Protein AF-A0A4Q3UA19-F1 (afdb_monomer)

Structure (mmCIF, N/CA/C/O backbone):
data_AF-A0A4Q3UA19-F1
#
_entry.id   AF-A0A4Q3UA19-F1
#
loop_
_atom_site.group_PDB
_atom_site.id
_atom_site.type_symbol
_atom_site.label_atom_id
_atom_site.label_alt_id
_atom_site.label_comp_id
_atom_site.label_asym_id
_atom_site.label_entity_id
_atom_site.label_seq_id
_atom_site.pdbx_PDB_ins_code
_atom_site.Cartn_x
_atom_site.Cartn_y
_atom_site.Cartn_z
_atom_site.occupancy
_atom_site.B_iso_or_equiv
_atom_site.auth_seq_id
_atom_site.auth_comp_id
_atom_site.auth_asym_id
_atom_site.auth_atom_id
_atom_site.pdbx_PDB_model_num
ATOM 1 N N . MET A 1 1 ? -23.777 14.490 11.807 1.00 45.53 1 MET A N 1
ATOM 2 C CA . MET A 1 1 ? -22.733 14.714 10.783 1.00 45.53 1 MET A CA 1
ATOM 3 C C . MET A 1 1 ? -23.441 15.198 9.536 1.00 45.53 1 MET A C 1
ATOM 5 O O . MET A 1 1 ? -24.447 14.590 9.200 1.00 45.53 1 MET A O 1
ATOM 9 N N . ALA A 1 2 ? -22.991 16.297 8.931 1.00 48.31 2 ALA A N 1
ATOM 10 C CA . ALA A 1 2 ? -23.564 16.779 7.677 1.00 48.31 2 ALA A CA 1
ATOM 11 C C . ALA A 1 2 ? -23.383 15.717 6.578 1.00 48.31 2 ALA A C 1
ATOM 13 O O . ALA A 1 2 ? -22.351 15.043 6.549 1.00 48.31 2 ALA A O 1
ATOM 14 N N . GLU A 1 3 ? -24.395 15.534 5.731 1.00 67.44 3 GLU A N 1
ATOM 15 C CA . GLU A 1 3 ? -24.265 14.730 4.514 1.00 67.44 3 GLU A CA 1
ATOM 16 C C . GLU A 1 3 ? -23.271 15.430 3.579 1.00 67.44 3 GLU A C 1
ATOM 18 O O . GLU A 1 3 ? -23.415 16.618 3.296 1.00 67.44 3 GLU A O 1
ATOM 23 N N . LEU A 1 4 ? -22.226 14.706 3.170 1.00 65.25 4 LEU A N 1
ATOM 24 C CA . LEU A 1 4 ? -21.247 15.174 2.187 1.00 65.25 4 LEU A CA 1
ATOM 25 C C . LEU A 1 4 ? -21.935 15.356 0.828 1.00 65.25 4 LEU A C 1
ATOM 27 O O . LEU A 1 4 ? -22.841 14.588 0.492 1.00 65.25 4 LEU A O 1
ATOM 31 N N . SER A 1 5 ? -21.492 16.333 0.036 1.00 74.31 5 SER A N 1
ATOM 32 C CA . SER A 1 5 ? -21.934 16.459 -1.359 1.00 74.31 5 SER A CA 1
ATOM 33 C C . SER A 1 5 ? -21.482 15.256 -2.204 1.00 74.31 5 SER A C 1
ATOM 35 O O . SER A 1 5 ? -20.548 14.546 -1.832 1.00 74.31 5 SER A O 1
ATOM 37 N N . GLU A 1 6 ? -22.118 15.011 -3.358 1.00 68.44 6 GLU A N 1
ATOM 38 C CA . GLU A 1 6 ? -21.733 13.903 -4.254 1.00 68.44 6 GLU A CA 1
ATOM 39 C C . GLU A 1 6 ? -20.273 13.991 -4.727 1.00 68.44 6 GLU A C 1
ATOM 41 O O . GLU A 1 6 ? -19.606 12.964 -4.832 1.00 68.44 6 GLU A O 1
ATOM 46 N N . GLU A 1 7 ? -19.752 15.197 -4.972 1.00 66.31 7 GLU A N 1
ATOM 47 C CA . GLU A 1 7 ? -18.357 15.401 -5.387 1.00 66.31 7 GLU A CA 1
ATOM 48 C C . GLU A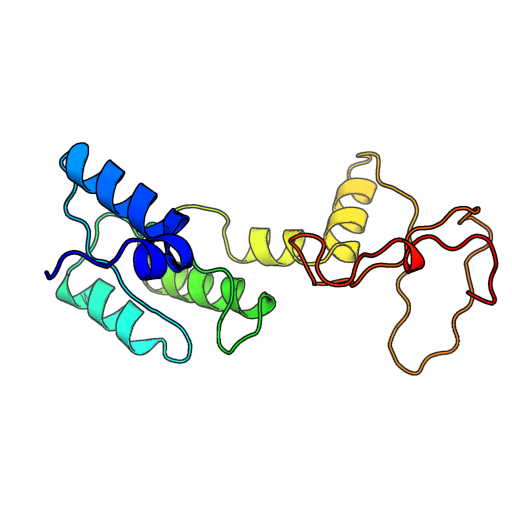 1 7 ? -17.371 15.091 -4.253 1.00 66.31 7 GLU A C 1
ATOM 50 O O . GLU A 1 7 ? -16.370 14.406 -4.468 1.00 66.31 7 GLU A O 1
ATOM 55 N N . GLU A 1 8 ? -17.673 15.518 -3.025 1.00 64.06 8 GLU A N 1
ATOM 56 C CA . GLU A 1 8 ? -16.860 15.195 -1.845 1.00 64.06 8 GLU A CA 1
ATOM 57 C C . GLU A 1 8 ? -16.930 13.701 -1.509 1.00 64.06 8 GLU A C 1
ATOM 59 O O . GLU A 1 8 ? -15.918 13.087 -1.166 1.00 64.06 8 GLU A O 1
ATOM 64 N N . ALA A 1 9 ? -18.109 13.092 -1.658 1.00 61.38 9 ALA A N 1
ATOM 65 C CA . ALA A 1 9 ? -18.292 11.657 -1.509 1.00 61.38 9 ALA A CA 1
ATOM 66 C C . ALA A 1 9 ? -17.557 10.871 -2.602 1.00 61.38 9 ALA A C 1
ATOM 68 O O . ALA A 1 9 ? -17.142 9.752 -2.339 1.00 61.38 9 ALA A O 1
ATOM 69 N N . TYR A 1 10 ? -17.353 11.427 -3.800 1.00 69.00 10 TYR A N 1
ATOM 70 C CA . TYR A 1 10 ? -16.597 10.758 -4.860 1.00 69.00 10 TYR A CA 1
ATOM 71 C C . TYR A 1 10 ? -15.100 10.656 -4.538 1.00 69.00 10 TYR A C 1
ATOM 73 O O . TYR A 1 10 ? -14.482 9.629 -4.822 1.00 69.00 10 TYR A O 1
ATOM 81 N N . VAL A 1 11 ? -14.520 11.686 -3.910 1.00 75.12 11 VAL A N 1
ATOM 82 C CA . VAL A 1 11 ? -13.107 11.681 -3.482 1.00 75.12 11 VAL A CA 1
ATOM 83 C C . VAL A 1 11 ? -12.855 10.609 -2.422 1.00 75.12 11 VAL A C 1
ATOM 85 O O . VAL A 1 11 ? -11.853 9.905 -2.487 1.00 75.12 11 VAL A O 1
ATOM 88 N N . TRP A 1 12 ? -13.796 10.447 -1.493 1.00 78.69 12 TRP A N 1
ATOM 89 C CA . TRP A 1 12 ? -13.722 9.492 -0.381 1.00 78.69 12 TRP A CA 1
ATOM 90 C C . TRP A 1 12 ? -14.676 8.318 -0.571 1.00 78.69 12 TRP A C 1
ATOM 92 O O . TRP A 1 12 ? -15.235 7.793 0.394 1.00 78.69 12 TRP A O 1
ATOM 102 N N . LYS A 1 13 ? -14.941 7.948 -1.827 1.00 87.50 13 LYS A N 1
ATOM 103 C CA . LYS A 1 13 ? -16.026 7.018 -2.154 1.00 87.50 13 LYS A CA 1
ATOM 104 C C . LYS A 1 13 ? -15.836 5.681 -1.469 1.00 87.50 13 LYS A C 1
ATOM 106 O O . LYS A 1 13 ? -16.780 5.137 -0.906 1.00 87.50 13 LYS A O 1
ATOM 111 N N . THR A 1 14 ? -14.607 5.180 -1.481 1.00 91.19 14 THR A N 1
ATOM 112 C CA . THR A 1 14 ? -14.271 3.898 -0.870 1.00 91.19 14 THR A CA 1
ATOM 113 C C . THR A 1 14 ? -14.499 3.940 0.641 1.00 91.19 14 THR A C 1
ATOM 115 O O . THR A 1 14 ? -15.169 3.068 1.191 1.00 91.19 14 THR A O 1
ATOM 118 N N . GLU A 1 15 ? -14.000 4.970 1.321 1.00 91.94 15 GLU A N 1
ATOM 119 C CA . GLU A 1 15 ? -14.155 5.170 2.762 1.00 91.94 15 GLU A CA 1
ATOM 120 C C . GLU A 1 15 ? -15.623 5.365 3.149 1.00 91.94 15 GLU A C 1
ATOM 122 O O . GLU A 1 15 ? -16.082 4.817 4.155 1.00 91.94 15 GLU A O 1
ATOM 127 N N . TYR A 1 16 ? -16.371 6.117 2.340 1.00 90.25 16 TYR A N 1
ATOM 128 C CA . TYR A 1 16 ? -17.802 6.334 2.512 1.00 90.25 16 TYR A CA 1
ATOM 129 C C . TYR A 1 16 ? -18.582 5.026 2.366 1.00 90.25 16 TYR A C 1
ATOM 131 O O . TYR A 1 16 ? -19.364 4.689 3.258 1.00 90.25 16 TYR A O 1
ATOM 139 N N . ASP A 1 17 ? -18.345 4.265 1.296 1.00 94.06 17 ASP A N 1
ATOM 140 C CA . ASP A 1 17 ? -19.028 2.998 1.027 1.00 94.06 17 ASP A CA 1
ATOM 141 C C . ASP A 1 17 ? -18.745 1.978 2.139 1.00 94.06 17 ASP A C 1
ATOM 143 O O . ASP A 1 17 ? -19.676 1.348 2.653 1.00 94.06 17 ASP A O 1
ATOM 147 N N . VAL A 1 18 ? -17.490 1.869 2.591 1.00 95.12 18 VAL A N 1
ATOM 148 C CA . VAL A 1 18 ? -17.109 1.011 3.726 1.00 95.12 18 VAL A CA 1
ATOM 149 C C . VAL A 1 18 ? -17.806 1.467 5.011 1.00 95.12 18 VAL A C 1
ATOM 151 O O . VAL A 1 18 ? -18.469 0.660 5.666 1.00 95.12 18 VAL A O 1
ATOM 154 N N . SER A 1 19 ? -17.720 2.755 5.360 1.00 95.00 19 SER A N 1
ATOM 155 C CA . SER A 1 19 ? -18.327 3.303 6.583 1.00 95.00 19 SER A CA 1
ATOM 156 C C . SER A 1 19 ? -19.841 3.102 6.608 1.00 95.00 19 SER A C 1
ATOM 158 O O . SER A 1 19 ? -20.400 2.648 7.609 1.00 95.00 19 SER A O 1
ATOM 160 N N . LYS A 1 20 ? -20.513 3.408 5.494 1.00 94.69 20 LYS A N 1
ATOM 161 C CA . LYS A 1 20 ? -21.962 3.269 5.341 1.00 94.69 20 LYS A CA 1
ATOM 162 C C . LYS A 1 20 ? -22.392 1.813 5.463 1.00 94.69 20 LYS A C 1
ATOM 164 O O . LYS A 1 20 ? -23.341 1.536 6.193 1.00 94.69 20 LYS A O 1
ATOM 169 N N . THR A 1 21 ? -21.675 0.899 4.812 1.00 97.19 21 THR A N 1
ATOM 170 C CA . THR A 1 21 ? -21.978 -0.539 4.849 1.00 97.19 21 THR A CA 1
ATOM 171 C C . THR A 1 21 ? -21.798 -1.114 6.254 1.00 97.19 21 THR A C 1
ATOM 173 O O . THR A 1 21 ? -22.666 -1.834 6.749 1.00 97.19 21 THR A O 1
ATOM 176 N N . LEU A 1 22 ? -20.706 -0.766 6.943 1.00 97.38 22 LEU A N 1
ATOM 177 C CA . LEU A 1 22 ? -20.469 -1.203 8.321 1.00 97.38 22 LEU A CA 1
ATOM 178 C C . LEU A 1 22 ? -21.568 -0.697 9.267 1.00 97.38 22 LEU A C 1
ATOM 180 O O . LEU A 1 22 ? -22.111 -1.480 10.047 1.00 97.38 22 LEU A O 1
ATOM 184 N N . LYS A 1 23 ? -21.968 0.575 9.140 1.00 97.69 23 LYS A N 1
ATOM 185 C CA . LYS A 1 23 ? -23.083 1.142 9.915 1.00 97.69 23 LYS A CA 1
ATOM 186 C C . LYS A 1 23 ? -24.413 0.454 9.607 1.00 97.69 23 LYS A C 1
ATOM 188 O O . LYS A 1 23 ? -25.149 0.135 10.535 1.00 97.69 23 LYS A O 1
ATOM 193 N N . SER A 1 24 ? -24.724 0.181 8.335 1.00 97.81 24 SER A N 1
ATOM 194 C CA . SER A 1 24 ? -25.964 -0.523 7.964 1.00 97.81 24 SER A CA 1
ATOM 195 C C . SER A 1 24 ? -26.013 -1.963 8.474 1.00 97.81 24 SER A C 1
ATOM 197 O O . SER A 1 24 ? -27.097 -2.490 8.701 1.00 97.81 24 SER A O 1
ATOM 199 N N . ASN A 1 25 ? -24.849 -2.573 8.705 1.00 97.88 25 ASN A N 1
ATOM 200 C CA . ASN A 1 25 ? -24.725 -3.892 9.322 1.00 97.88 25 ASN A CA 1
ATOM 201 C C . ASN A 1 25 ? -24.754 -3.848 10.863 1.00 97.88 25 ASN A C 1
ATOM 203 O O . ASN A 1 25 ? -24.579 -4.881 11.502 1.00 97.88 25 ASN A O 1
ATOM 207 N N . GLY A 1 26 ? -24.993 -2.678 11.468 1.00 97.94 26 GLY A N 1
ATOM 208 C CA . GLY A 1 26 ? -25.163 -2.521 12.914 1.00 97.94 26 GLY A CA 1
ATOM 209 C C . GLY A 1 26 ? -23.873 -2.280 13.699 1.00 97.94 26 GLY A C 1
ATOM 210 O O . GLY A 1 26 ? -23.903 -2.348 14.926 1.00 97.94 26 GLY A O 1
ATOM 211 N N . HIS A 1 27 ? -22.749 -1.995 13.034 1.00 98.25 27 HIS A N 1
ATOM 212 C CA . HIS A 1 27 ? -21.498 -1.655 13.713 1.00 98.25 27 HIS A CA 1
ATOM 213 C C . HIS A 1 27 ? -21.431 -0.163 14.067 1.00 98.25 27 HIS A C 1
ATOM 215 O O . HIS A 1 27 ? -21.822 0.700 13.275 1.00 98.25 27 HIS A O 1
ATOM 221 N N . GLU A 1 28 ? -20.865 0.155 15.233 1.00 98.00 28 GLU A N 1
ATOM 222 C CA . GLU A 1 28 ? -20.439 1.518 15.546 1.00 98.00 28 GLU A CA 1
ATOM 223 C C . GLU A 1 28 ? -19.148 1.828 14.779 1.00 98.00 28 GLU A C 1
ATOM 225 O O . GLU A 1 28 ? -18.181 1.070 14.826 1.00 98.00 28 GLU A O 1
ATOM 230 N N . VAL A 1 29 ? -19.131 2.937 14.036 1.00 97.38 29 VAL A N 1
ATOM 231 C CA . VAL A 1 29 ? -17.998 3.296 13.174 1.00 97.38 29 VAL A CA 1
ATOM 232 C C . VAL A 1 29 ? -17.553 4.720 13.465 1.00 97.38 29 VAL A C 1
ATOM 234 O O . VAL A 1 29 ? -18.284 5.677 13.179 1.00 97.38 29 VAL A O 1
ATOM 237 N N . ARG A 1 30 ? -16.315 4.857 13.948 1.00 96.38 30 ARG A N 1
ATOM 238 C CA . ARG A 1 30 ? -15.600 6.129 14.068 1.00 96.38 30 ARG A CA 1
ATOM 239 C C . ARG A 1 30 ? -14.599 6.268 12.921 1.00 96.38 30 ARG A C 1
ATOM 241 O O . ARG A 1 30 ? -13.621 5.533 12.852 1.00 96.38 30 ARG A O 1
ATOM 248 N N . MET A 1 31 ? -14.841 7.229 12.030 1.00 94.69 31 MET A N 1
ATOM 249 C CA . MET A 1 31 ? -13.881 7.586 10.982 1.00 94.69 31 MET A CA 1
ATOM 250 C C . MET A 1 31 ? -12.720 8.368 11.598 1.00 94.69 31 MET A C 1
ATOM 252 O O . MET A 1 31 ? -12.952 9.314 12.353 1.00 94.69 31 MET A O 1
ATOM 256 N N . LEU A 1 32 ? -11.488 7.992 11.260 1.00 94.81 32 LEU A N 1
ATOM 257 C CA . LEU A 1 32 ? -10.278 8.652 11.739 1.00 94.81 32 LEU A CA 1
ATOM 258 C C . LEU A 1 32 ? -9.374 8.983 10.550 1.00 94.81 32 LEU A C 1
ATOM 260 O O . LEU A 1 32 ? -8.777 8.093 9.951 1.00 94.81 32 LEU A O 1
ATOM 264 N N . GLY A 1 33 ? -9.289 10.269 10.212 1.00 92.94 33 GLY A N 1
ATOM 265 C CA . GLY A 1 33 ? -8.353 10.755 9.204 1.00 92.94 33 GLY A CA 1
ATOM 266 C C . GLY A 1 33 ? -6.943 10.834 9.779 1.00 92.94 33 GLY A C 1
ATOM 267 O O . GLY A 1 33 ? -6.734 11.454 10.820 1.00 92.94 33 GLY A O 1
ATOM 268 N N . VAL A 1 34 ? -5.980 10.220 9.096 1.00 93.56 34 VAL A N 1
ATOM 269 C CA . VAL A 1 34 ? -4.566 10.211 9.484 1.00 93.56 34 VAL A CA 1
ATOM 270 C C . VAL A 1 34 ? -3.738 10.545 8.250 1.00 93.56 34 VAL A C 1
ATOM 272 O O . VAL A 1 34 ? -3.891 9.899 7.220 1.00 93.56 34 VAL A O 1
ATOM 275 N N . GLN A 1 35 ? -2.872 11.554 8.351 1.00 93.06 35 GLN A N 1
ATOM 276 C CA . GLN A 1 35 ? -2.010 11.978 7.239 1.00 93.06 35 GLN A CA 1
ATOM 277 C C . GLN A 1 35 ? -0.564 12.192 7.681 1.00 93.06 35 GLN A C 1
ATOM 279 O O . GLN A 1 35 ? 0.350 11.655 7.063 1.00 93.06 35 GLN A O 1
ATOM 284 N N . THR A 1 36 ? -0.354 12.965 8.748 1.00 94.62 36 THR A N 1
ATOM 285 C CA . THR A 1 36 ? 0.987 13.373 9.205 1.00 94.62 36 THR A CA 1
ATOM 286 C C . THR A 1 36 ? 1.212 13.188 10.702 1.00 94.62 36 THR A C 1
ATOM 288 O O . THR A 1 36 ? 2.335 13.310 11.169 1.00 94.62 36 THR A O 1
ATOM 291 N N . GLU A 1 37 ? 0.161 12.897 11.467 1.00 94.88 37 GLU A N 1
ATOM 292 C CA . GLU A 1 37 ? 0.224 12.790 12.924 1.00 94.88 37 GLU A CA 1
ATOM 293 C C . GLU A 1 37 ? -0.263 11.421 13.381 1.00 94.88 37 GLU A C 1
ATOM 295 O O . GLU A 1 37 ? -1.304 10.939 12.935 1.00 94.88 37 GLU A O 1
ATOM 300 N N . LEU A 1 38 ? 0.480 10.805 14.301 1.00 95.69 38 LEU A N 1
ATOM 301 C CA . LEU A 1 38 ? 0.148 9.489 14.855 1.00 95.69 38 LEU A CA 1
ATOM 302 C C . LEU A 1 38 ? -0.653 9.573 16.158 1.00 95.69 38 LEU A C 1
ATOM 304 O O . LEU A 1 38 ? -1.316 8.603 16.523 1.00 95.69 38 LEU A O 1
ATOM 308 N N . ALA A 1 39 ? -0.615 10.717 16.854 1.00 96.19 39 ALA A N 1
ATOM 309 C CA . ALA A 1 39 ? -1.338 10.914 18.111 1.00 96.19 39 ALA A CA 1
ATOM 310 C C . ALA A 1 39 ? -2.837 10.561 18.012 1.00 96.19 39 ALA A C 1
ATOM 312 O O . ALA A 1 39 ? -3.295 9.802 18.865 1.00 96.19 39 ALA A O 1
ATOM 313 N N . PRO A 1 40 ? -3.573 10.945 16.943 1.00 96.81 40 PRO A N 1
ATOM 314 C CA . PRO A 1 40 ? -4.989 10.600 16.823 1.00 96.81 40 PRO A CA 1
ATOM 315 C C . PRO A 1 40 ? -5.277 9.093 16.847 1.00 96.81 40 PRO A C 1
ATOM 317 O O . PRO A 1 40 ? -6.344 8.689 17.301 1.00 96.81 40 PRO A O 1
ATOM 320 N N . ILE A 1 41 ? -4.343 8.253 16.380 1.00 97.25 41 ILE A N 1
ATOM 321 C CA . ILE A 1 41 ? -4.487 6.791 16.437 1.00 97.25 41 ILE A CA 1
ATOM 322 C C . ILE A 1 41 ? -4.428 6.320 17.884 1.00 97.25 41 ILE A C 1
ATOM 324 O O . ILE A 1 41 ? -5.314 5.591 18.324 1.00 97.25 41 ILE A O 1
ATOM 328 N N . ARG A 1 42 ? -3.392 6.736 18.622 1.00 97.06 42 ARG A N 1
ATOM 329 C CA . ARG A 1 42 ? -3.234 6.369 20.033 1.00 97.06 42 ARG A CA 1
ATOM 330 C C . ARG A 1 42 ? -4.444 6.834 20.838 1.00 97.06 42 ARG A C 1
ATOM 332 O O . ARG A 1 42 ? -5.037 6.025 21.541 1.00 97.06 42 ARG A O 1
ATOM 339 N N . ASP A 1 43 ? -4.830 8.096 20.684 1.00 97.50 43 ASP A N 1
ATOM 340 C CA . ASP A 1 43 ? -5.921 8.694 21.455 1.00 97.50 43 ASP A CA 1
ATOM 341 C C . ASP A 1 43 ? -7.249 7.970 21.160 1.00 97.50 43 ASP A C 1
ATOM 343 O O . ASP A 1 43 ? -7.987 7.614 22.075 1.00 97.50 43 ASP A O 1
ATOM 347 N N . ALA A 1 44 ? -7.522 7.620 19.895 1.00 97.75 44 ALA A N 1
ATOM 348 C CA . ALA A 1 44 ? -8.691 6.811 19.546 1.00 97.75 44 ALA A CA 1
ATOM 349 C C . ALA A 1 44 ? -8.652 5.406 20.172 1.00 97.75 44 ALA A C 1
ATOM 351 O O . ALA A 1 44 ? -9.679 4.928 20.657 1.00 97.75 44 ALA A O 1
ATOM 352 N N . VAL A 1 45 ? -7.493 4.742 20.185 1.00 97.88 45 VAL A N 1
ATOM 353 C CA . VAL A 1 45 ? -7.349 3.411 20.796 1.00 97.88 45 VAL A CA 1
ATOM 354 C C . VAL A 1 45 ? -7.545 3.464 22.314 1.00 97.88 45 VAL A C 1
ATOM 356 O O . VAL A 1 45 ? -8.213 2.594 22.869 1.00 97.88 45 VAL A O 1
ATOM 359 N N . GLU A 1 46 ? -7.013 4.481 22.990 1.00 96.94 46 GLU A N 1
ATOM 360 C CA . GLU A 1 46 ? -7.086 4.610 24.451 1.00 96.94 46 GLU A CA 1
ATOM 361 C C . GLU A 1 46 ? -8.466 5.073 24.944 1.00 96.94 46 GLU A C 1
ATOM 363 O O . GLU A 1 46 ? -8.982 4.539 25.933 1.00 96.94 46 GLU A O 1
ATOM 368 N N . GLU A 1 47 ? -9.075 6.040 24.254 1.00 97.75 47 GLU A N 1
ATOM 369 C CA . GLU A 1 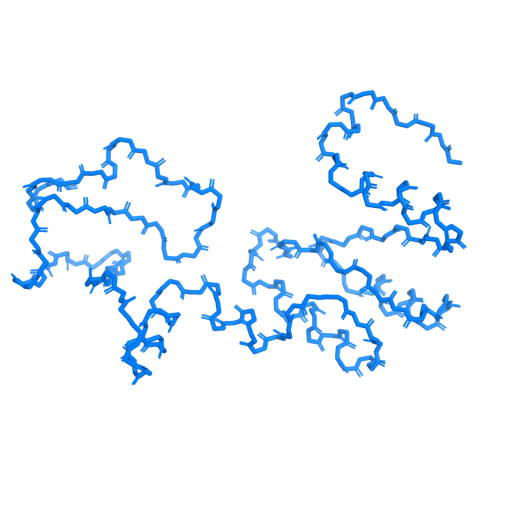47 ? -10.329 6.671 24.677 1.00 97.75 47 GLU A CA 1
ATOM 370 C C . GLU A 1 47 ? -11.568 5.925 24.174 1.00 97.75 47 GLU A C 1
ATOM 372 O O . GLU A 1 47 ? -12.496 5.688 24.948 1.00 97.75 47 GLU A O 1
ATOM 377 N N . TRP A 1 48 ? -11.601 5.558 22.887 1.00 97.81 48 TRP A N 1
ATOM 378 C CA . TRP A 1 48 ? -12.767 4.904 22.274 1.00 97.81 48 TRP A CA 1
ATOM 379 C C . TRP A 1 48 ? -12.719 3.382 22.393 1.00 97.81 48 TRP A C 1
ATOM 381 O O . TRP A 1 48 ? -13.773 2.759 22.459 1.00 97.81 48 TRP A O 1
ATOM 391 N N . LYS A 1 49 ? -11.516 2.796 22.488 1.00 97.44 49 LYS A N 1
ATOM 392 C CA . LYS A 1 49 ? -11.295 1.349 22.666 1.00 97.44 49 LYS A CA 1
ATOM 393 C C . LYS A 1 49 ? -12.012 0.497 21.605 1.00 97.44 49 LYS A C 1
ATOM 395 O O . LYS A 1 49 ? -12.860 -0.321 21.956 1.00 97.44 49 LYS A O 1
ATOM 400 N N . PRO A 1 50 ? -11.676 0.671 20.312 1.00 98.00 50 PRO A N 1
ATOM 401 C CA . PRO A 1 50 ? -12.250 -0.136 19.240 1.00 98.00 50 PRO A CA 1
ATOM 402 C C . PRO A 1 50 ? -11.990 -1.630 19.430 1.00 98.00 50 PRO A C 1
ATOM 404 O O . PRO A 1 50 ? -10.872 -2.029 19.760 1.00 98.00 50 PRO A O 1
A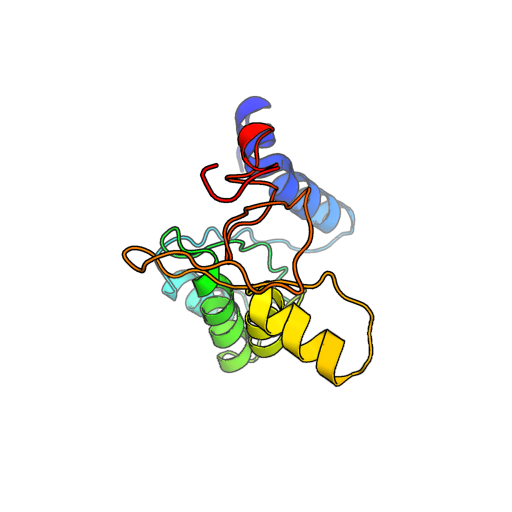TOM 407 N N . ASP A 1 51 ? -12.975 -2.454 19.074 1.00 98.38 51 ASP A N 1
ATOM 408 C CA . ASP A 1 51 ? -12.783 -3.902 18.939 1.00 98.38 51 ASP A CA 1
ATOM 409 C C . ASP A 1 51 ? -11.832 -4.249 17.778 1.00 98.38 51 ASP A C 1
ATOM 411 O O . ASP A 1 51 ? -11.086 -5.228 17.835 1.00 98.38 51 ASP A O 1
ATOM 415 N N . ILE A 1 52 ? -11.858 -3.448 16.706 1.00 98.25 52 ILE A N 1
ATOM 416 C CA . ILE A 1 52 ? -11.011 -3.606 15.521 1.00 98.25 52 ILE A CA 1
ATOM 417 C C . ILE A 1 52 ? -10.846 -2.278 14.773 1.00 98.25 52 ILE A C 1
ATOM 419 O O . ILE A 1 52 ? -11.781 -1.485 14.659 1.00 98.25 52 ILE A O 1
ATOM 423 N N . VAL A 1 53 ? -9.662 -2.054 14.207 1.00 98.00 53 VAL A N 1
ATOM 424 C CA . VAL A 1 53 ? -9.391 -0.970 13.258 1.00 98.00 53 VAL A CA 1
ATOM 425 C C . VAL A 1 53 ? -9.566 -1.482 11.830 1.00 98.00 53 VAL A C 1
ATOM 427 O O . VAL A 1 53 ? -8.832 -2.358 11.372 1.00 98.00 53 VAL A O 1
ATOM 430 N N . PHE A 1 54 ? -10.508 -0.905 11.086 1.00 97.44 54 PHE A N 1
ATOM 431 C CA . PHE A 1 54 ? -10.593 -1.141 9.646 1.00 97.44 54 PHE A CA 1
ATOM 432 C C . PHE A 1 54 ? -9.568 -0.248 8.934 1.00 97.44 54 PHE A C 1
ATOM 434 O O . PHE A 1 54 ? -9.800 0.944 8.739 1.00 97.44 54 PHE A O 1
ATOM 441 N N . ASN A 1 55 ? -8.405 -0.802 8.593 1.00 95.75 55 ASN A N 1
ATOM 442 C CA . ASN A 1 55 ? -7.313 -0.037 8.001 1.00 95.75 55 ASN A CA 1
ATOM 443 C C . ASN A 1 55 ? -7.554 0.223 6.504 1.00 95.75 55 ASN A C 1
ATOM 445 O O . ASN A 1 55 ? -7.580 -0.718 5.712 1.00 95.75 55 ASN A O 1
ATOM 449 N N . MET A 1 56 ? -7.668 1.502 6.146 1.00 94.50 56 MET A N 1
ATOM 450 C CA . MET A 1 56 ? -7.806 2.010 4.771 1.00 94.50 56 MET A CA 1
ATOM 451 C C . MET A 1 56 ? -6.641 2.936 4.375 1.00 94.50 56 MET A C 1
ATOM 453 O O . MET A 1 56 ? -6.726 3.656 3.388 1.00 94.50 56 MET A O 1
ATOM 457 N N . LEU A 1 57 ? -5.567 2.980 5.169 1.00 92.69 57 LEU A N 1
ATOM 458 C CA . LEU A 1 57 ? -4.454 3.896 4.937 1.00 92.69 57 LEU A CA 1
ATOM 459 C C . LEU A 1 57 ? -3.574 3.424 3.770 1.00 92.69 57 LEU A C 1
ATOM 461 O O . LEU A 1 57 ? -2.984 2.343 3.832 1.00 92.69 57 LEU A O 1
ATOM 465 N N . GLU A 1 58 ? -3.405 4.277 2.762 1.00 90.12 58 GLU A N 1
ATOM 466 C CA . GLU A 1 58 ? -2.520 4.002 1.622 1.00 90.12 58 GLU A CA 1
ATOM 467 C C . GLU A 1 58 ? -1.122 4.617 1.770 1.00 90.12 58 GLU A C 1
ATOM 469 O O . GLU A 1 58 ? -0.123 4.008 1.372 1.00 90.12 58 GLU A O 1
ATOM 474 N N . GLU A 1 59 ? -1.034 5.786 2.404 1.00 92.06 59 GLU A N 1
ATOM 475 C CA . GLU A 1 59 ? 0.198 6.553 2.584 1.00 92.06 59 GLU A CA 1
ATOM 476 C C . GLU A 1 59 ? 0.209 7.327 3.904 1.00 92.06 59 GLU A C 1
ATOM 478 O O . GLU A 1 59 ? -0.823 7.543 4.536 1.00 92.06 59 GLU A O 1
ATOM 483 N N . PHE A 1 60 ? 1.397 7.755 4.322 1.00 94.94 60 PHE A N 1
ATOM 484 C CA . PHE A 1 60 ? 1.586 8.644 5.466 1.00 94.94 60 PHE A CA 1
ATOM 485 C C . PHE A 1 60 ? 2.704 9.633 5.122 1.00 94.94 60 PHE A C 1
ATOM 487 O O . PHE A 1 60 ? 3.708 9.230 4.542 1.00 94.94 60 PHE A O 1
ATOM 494 N N . HIS A 1 61 ? 2.529 10.923 5.413 1.00 94.06 61 HIS A N 1
ATOM 495 C CA . HIS A 1 61 ? 3.379 12.015 4.905 1.00 94.06 61 HIS A CA 1
ATOM 496 C C . HIS A 1 61 ? 3.575 12.020 3.374 1.00 94.06 61 HIS A C 1
ATOM 498 O O . HIS A 1 61 ? 4.640 12.400 2.893 1.00 94.06 61 HIS A O 1
ATOM 504 N N . GLY A 1 62 ? 2.571 11.592 2.603 1.00 91.25 62 GLY A N 1
ATOM 505 C CA . GLY A 1 62 ? 2.687 11.476 1.143 1.00 91.25 62 GLY A CA 1
ATOM 506 C C . GLY A 1 62 ? 3.583 10.325 0.671 1.00 91.25 62 GLY A C 1
ATOM 507 O O . GLY A 1 62 ? 3.935 10.262 -0.501 1.00 91.25 62 GLY A O 1
ATOM 508 N N . GLU A 1 63 ? 3.985 9.426 1.575 1.00 90.88 63 GLU A N 1
ATOM 509 C CA . GLU A 1 63 ? 4.853 8.291 1.273 1.00 90.88 63 GLU A CA 1
ATOM 510 C C . GLU A 1 63 ? 4.100 6.972 1.493 1.00 90.88 63 GLU A C 1
ATOM 512 O O . GLU A 1 63 ? 3.800 6.562 2.622 1.00 90.88 63 GLU A O 1
ATOM 517 N N . SER A 1 64 ? 3.829 6.251 0.404 1.00 88.56 64 SER A N 1
ATOM 518 C CA . SER A 1 64 ? 3.120 4.958 0.429 1.00 88.56 64 SER A CA 1
ATOM 519 C C . SER A 1 64 ? 3.872 3.860 1.196 1.00 88.56 64 SER A C 1
ATOM 521 O O . SER A 1 64 ? 3.276 2.908 1.718 1.00 88.56 64 SER A O 1
ATOM 523 N N . LEU A 1 65 ? 5.198 3.998 1.312 1.00 89.12 65 LEU A N 1
ATOM 524 C CA . LEU A 1 65 ? 6.042 3.103 2.101 1.00 89.12 65 LEU A CA 1
ATOM 525 C C . LEU A 1 65 ? 5.799 3.240 3.603 1.00 89.12 65 LEU A C 1
ATOM 527 O O . LEU A 1 65 ? 6.005 2.270 4.329 1.00 89.12 65 LEU A O 1
ATOM 531 N N . TYR A 1 66 ? 5.342 4.399 4.079 1.00 94.06 66 TYR A N 1
ATOM 532 C CA . TYR A 1 66 ? 5.129 4.632 5.508 1.00 94.06 66 TYR A CA 1
ATOM 533 C C . TYR A 1 66 ? 3.836 4.011 6.041 1.00 94.06 66 TYR A C 1
ATOM 535 O O . TYR A 1 66 ? 3.690 3.880 7.257 1.00 94.06 66 TYR A O 1
ATOM 543 N N . ALA A 1 67 ? 2.947 3.507 5.179 1.00 93.12 67 ALA A N 1
ATOM 544 C CA . ALA A 1 67 ? 1.768 2.757 5.618 1.00 93.12 67 ALA A CA 1
ATOM 545 C C . ALA A 1 67 ? 2.134 1.562 6.527 1.00 93.12 67 ALA A C 1
ATOM 547 O O . ALA A 1 67 ? 1.444 1.285 7.508 1.00 93.12 67 ALA A O 1
ATOM 548 N N . GLN A 1 68 ? 3.274 0.904 6.270 1.00 94.62 68 GLN A N 1
ATOM 549 C CA . GLN A 1 68 ? 3.779 -0.191 7.111 1.00 94.62 68 GLN A CA 1
ATOM 550 C C . GLN A 1 68 ? 4.126 0.259 8.542 1.00 94.62 68 GLN A C 1
ATOM 552 O O . GLN A 1 68 ? 3.999 -0.521 9.483 1.00 94.62 68 GLN A O 1
ATOM 557 N N . ASN A 1 69 ? 4.555 1.510 8.720 1.00 96.06 69 ASN A N 1
ATOM 558 C CA . ASN A 1 69 ? 4.896 2.073 10.023 1.00 96.06 69 ASN A CA 1
ATOM 559 C C . ASN A 1 69 ? 3.632 2.356 10.838 1.00 96.06 69 ASN A C 1
ATOM 561 O O . ASN A 1 69 ? 3.621 2.130 12.047 1.00 96.06 69 ASN A O 1
ATOM 565 N N . VAL A 1 70 ? 2.557 2.790 10.176 1.00 96.50 70 VAL A N 1
ATOM 566 C CA . VAL A 1 70 ? 1.275 3.034 10.841 1.00 96.50 70 VAL A CA 1
ATOM 567 C C . VAL A 1 70 ? 0.652 1.729 11.331 1.00 96.50 70 VAL A C 1
ATOM 569 O O . VAL A 1 70 ? 0.259 1.644 12.492 1.00 96.50 70 VAL A O 1
ATOM 572 N N . VAL A 1 71 ? 0.639 0.668 10.518 1.00 96.69 71 VAL A N 1
ATOM 573 C CA . VAL A 1 71 ? 0.145 -0.635 11.006 1.00 96.69 71 VAL A CA 1
ATOM 574 C C . VAL A 1 71 ? 1.068 -1.260 12.057 1.00 96.69 71 VAL A C 1
ATOM 576 O O . VAL A 1 71 ? 0.596 -1.986 12.926 1.00 96.69 71 VAL A O 1
ATOM 579 N N . ALA A 1 72 ? 2.368 -0.939 12.054 1.00 97.44 72 ALA A N 1
ATOM 580 C CA . ALA A 1 72 ? 3.270 -1.358 13.128 1.00 97.44 72 ALA A CA 1
ATOM 581 C C . ALA A 1 72 ? 2.911 -0.681 14.457 1.00 97.44 72 ALA A C 1
ATOM 583 O O . ALA A 1 72 ? 2.965 -1.327 15.501 1.00 97.44 72 ALA A O 1
ATOM 584 N N . LEU A 1 73 ? 2.485 0.587 14.431 1.00 97.56 73 LEU A N 1
ATOM 585 C CA . LEU A 1 73 ? 1.944 1.249 15.617 1.00 97.56 73 LEU A CA 1
ATOM 586 C C . LEU A 1 73 ? 0.688 0.530 16.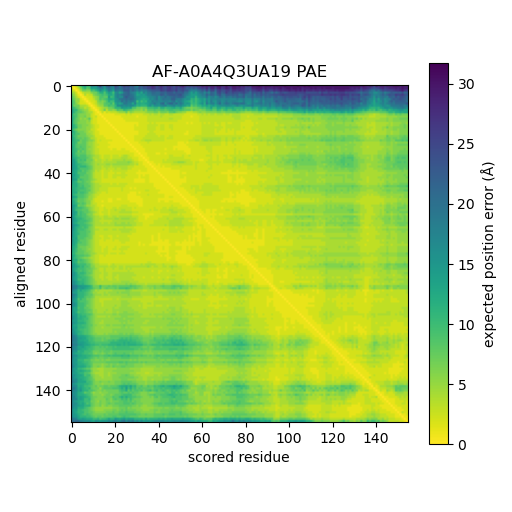132 1.00 97.56 73 LEU A C 1
ATOM 588 O O . LEU A 1 73 ? 0.586 0.311 17.336 1.00 97.56 73 LEU A O 1
ATOM 592 N N . LEU A 1 74 ? -0.225 0.104 15.251 1.00 97.81 74 LEU A N 1
ATOM 593 C CA . LEU A 1 74 ? -1.402 -0.682 15.652 1.00 97.81 74 LEU A CA 1
ATOM 594 C C . LEU A 1 74 ? -1.007 -2.003 16.340 1.00 97.81 74 LEU A C 1
ATOM 596 O O . LEU A 1 74 ? -1.577 -2.345 17.377 1.00 97.81 74 LEU A O 1
ATOM 600 N N . GLU A 1 75 ? 0.016 -2.706 15.835 1.00 97.69 75 GLU A N 1
ATOM 601 C CA . GLU A 1 75 ? 0.561 -3.904 16.499 1.00 97.69 75 GLU A CA 1
ATOM 602 C C . GLU A 1 75 ? 1.146 -3.600 17.883 1.00 97.69 75 GLU A C 1
ATOM 604 O O . GLU A 1 75 ? 0.914 -4.357 18.830 1.00 97.69 75 GLU A O 1
ATOM 609 N N . LEU A 1 76 ? 1.874 -2.488 18.027 1.00 98.00 76 LEU A N 1
ATOM 610 C CA . LEU A 1 76 ? 2.442 -2.064 19.312 1.00 98.00 76 LEU A CA 1
ATOM 611 C C . LEU A 1 76 ? 1.356 -1.696 20.329 1.00 98.00 76 LEU A C 1
ATOM 613 O O . LEU A 1 76 ? 1.488 -2.025 21.508 1.00 98.00 76 LEU A O 1
ATOM 617 N N . LEU A 1 77 ? 0.271 -1.072 19.869 1.00 97.75 77 LEU A N 1
ATOM 618 C CA . LEU A 1 77 ? -0.914 -0.768 20.674 1.00 97.75 77 LEU A CA 1
ATOM 619 C C . LEU A 1 77 ? -1.774 -2.010 20.963 1.00 97.75 77 LEU A C 1
ATOM 621 O O . LEU A 1 77 ? -2.700 -1.935 21.766 1.00 97.75 77 LEU A O 1
ATOM 625 N N . ARG A 1 78 ? -1.460 -3.156 20.342 1.00 97.19 78 ARG A N 1
ATOM 626 C CA . ARG A 1 78 ? -2.183 -4.432 20.472 1.00 97.19 78 ARG A CA 1
ATOM 627 C C . ARG A 1 78 ? -3.670 -4.335 20.125 1.00 97.19 78 ARG A C 1
ATOM 629 O O . ARG A 1 78 ? -4.475 -5.096 20.660 1.00 97.19 78 ARG A O 1
ATOM 636 N N . VAL A 1 79 ? -4.026 -3.435 19.211 1.00 98.00 79 VAL A N 1
ATOM 637 C CA . VAL A 1 79 ? -5.386 -3.337 18.678 1.00 98.00 79 VAL A CA 1
ATOM 638 C C . VAL A 1 79 ? -5.504 -4.210 17.422 1.00 98.00 79 VAL A C 1
ATOM 640 O O . VAL A 1 79 ? -4.638 -4.130 16.546 1.00 98.00 79 VAL A O 1
ATOM 643 N N . PRO A 1 80 ? -6.531 -5.070 17.301 1.00 98.12 80 PRO A N 1
ATOM 644 C CA . PRO A 1 80 ? -6.777 -5.811 16.069 1.00 98.12 80 PRO A CA 1
ATOM 645 C C . PRO A 1 80 ? -7.008 -4.863 14.890 1.00 98.12 80 PRO A C 1
ATOM 647 O O . PRO A 1 80 ? -7.624 -3.810 15.047 1.00 98.12 80 PRO A O 1
ATOM 650 N N . TYR A 1 81 ? -6.557 -5.240 13.694 1.00 98.00 81 TYR A N 1
ATOM 651 C CA . TYR A 1 81 ? -6.790 -4.456 12.483 1.00 98.00 81 TYR A CA 1
ATOM 652 C C . TYR A 1 81 ? -6.960 -5.338 11.245 1.00 98.00 81 TYR A C 1
ATOM 654 O O . TYR A 1 81 ? -6.522 -6.489 11.214 1.00 98.00 81 TYR A O 1
ATOM 662 N N . THR A 1 82 ? -7.622 -4.803 10.220 1.00 97.31 82 THR A N 1
ATOM 663 C CA . THR A 1 82 ? -7.809 -5.479 8.930 1.00 97.31 82 THR A CA 1
ATOM 664 C C . THR A 1 82 ? -6.591 -5.323 8.015 1.00 97.31 82 THR A C 1
ATOM 666 O O . THR A 1 82 ? -5.878 -4.323 8.058 1.00 97.31 82 THR A O 1
ATOM 669 N N . GLY A 1 83 ? -6.393 -6.286 7.111 1.00 94.94 83 GLY A N 1
ATOM 670 C CA . GLY A 1 83 ? -5.358 -6.222 6.076 1.00 94.94 83 GLY A CA 1
ATOM 671 C C . GLY A 1 83 ? -4.047 -6.913 6.457 1.00 94.94 83 GLY A C 1
ATOM 672 O O . GLY A 1 83 ? -4.014 -7.831 7.274 1.00 94.94 83 GLY A O 1
ATOM 673 N N . CYS A 1 84 ? -2.963 -6.521 5.785 1.00 94.56 84 CYS A N 1
ATOM 674 C CA . CYS A 1 84 ? -1.647 -7.136 5.947 1.00 94.56 84 CYS A CA 1
ATOM 675 C C . CYS A 1 84 ? -0.878 -6.548 7.131 1.00 94.56 84 CYS A C 1
ATOM 677 O O . CYS A 1 84 ? -0.923 -5.346 7.382 1.00 94.56 84 CYS A O 1
ATOM 679 N N . ASN A 1 85 ? -0.073 -7.391 7.776 1.00 95.25 85 ASN A N 1
ATOM 680 C CA . ASN A 1 85 ? 0.854 -6.949 8.809 1.00 95.25 85 ASN A CA 1
ATOM 681 C C . ASN A 1 85 ? 2.039 -6.136 8.246 1.00 95.25 85 ASN A C 1
ATOM 683 O O . ASN A 1 85 ? 2.278 -6.175 7.031 1.00 95.25 85 ASN A O 1
ATOM 687 N N . PRO A 1 86 ? 2.827 -5.431 9.090 1.00 95.50 86 PRO A N 1
ATOM 688 C CA . PRO A 1 86 ? 3.924 -4.579 8.626 1.00 95.50 86 PRO A C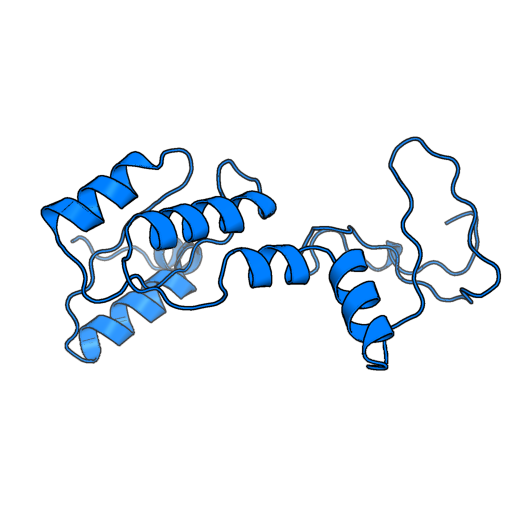A 1
ATOM 689 C C . PRO A 1 86 ? 4.917 -5.336 7.741 1.00 95.50 86 PRO A C 1
ATOM 691 O O . PRO A 1 86 ? 5.361 -4.841 6.707 1.00 95.50 86 PRO A O 1
ATOM 694 N N . ARG A 1 87 ? 5.227 -6.586 8.110 1.00 94.00 87 ARG A N 1
ATOM 695 C CA . ARG A 1 87 ? 6.128 -7.449 7.339 1.00 94.00 87 ARG A CA 1
ATOM 696 C C . ARG A 1 87 ? 5.552 -7.783 5.963 1.00 94.00 87 ARG A C 1
ATOM 698 O O . ARG A 1 87 ? 6.290 -7.762 4.981 1.00 94.00 87 ARG A O 1
ATOM 705 N N . GLY A 1 88 ? 4.265 -8.105 5.891 1.00 94.06 88 GLY A N 1
ATOM 706 C CA . GLY A 1 88 ? 3.555 -8.391 4.651 1.00 94.06 88 GLY A CA 1
ATOM 707 C C . GLY A 1 88 ? 3.546 -7.179 3.728 1.00 94.06 88 GLY A C 1
ATOM 708 O O . GLY A 1 88 ? 3.913 -7.313 2.562 1.00 94.06 88 GLY A O 1
ATOM 709 N N . LEU A 1 89 ? 3.235 -5.993 4.261 1.00 93.31 89 LEU A N 1
ATOM 710 C CA . LEU A 1 89 ? 3.296 -4.741 3.504 1.00 93.31 89 LEU A CA 1
ATOM 711 C C . LEU A 1 89 ? 4.707 -4.470 2.976 1.00 93.31 89 LEU A C 1
ATOM 713 O O . LEU A 1 89 ? 4.868 -4.245 1.779 1.00 93.31 89 LEU A O 1
ATOM 717 N N . MET A 1 90 ? 5.737 -4.587 3.816 1.00 91.25 90 MET A N 1
ATOM 718 C CA . MET A 1 90 ? 7.127 -4.377 3.399 1.00 91.25 90 MET A CA 1
ATOM 719 C C . MET A 1 90 ? 7.534 -5.309 2.249 1.00 91.25 90 MET A C 1
ATOM 721 O O . MET A 1 90 ? 8.173 -4.885 1.285 1.00 91.25 90 MET A O 1
ATOM 725 N N . LEU A 1 91 ? 7.153 -6.588 2.328 1.00 92.94 91 LEU A N 1
ATOM 726 C CA . LEU A 1 91 ? 7.447 -7.575 1.287 1.00 92.94 91 LEU A CA 1
ATOM 727 C C . LEU A 1 91 ? 6.672 -7.300 -0.011 1.00 92.94 91 LEU A C 1
ATOM 729 O O . LEU A 1 91 ? 7.219 -7.526 -1.094 1.00 92.94 91 LEU A O 1
ATOM 733 N N . ALA A 1 92 ? 5.431 -6.817 0.097 1.00 90.69 92 ALA A N 1
ATOM 734 C CA . ALA A 1 92 ? 4.511 -6.606 -1.019 1.00 90.69 92 ALA A CA 1
ATOM 735 C C . ALA A 1 92 ? 4.722 -5.273 -1.763 1.00 90.69 92 ALA A C 1
ATOM 737 O O . ALA A 1 92 ? 4.566 -5.225 -2.982 1.00 90.69 92 ALA A O 1
ATOM 738 N N . ARG A 1 93 ? 5.106 -4.195 -1.064 1.00 86.94 93 ARG A N 1
ATOM 739 C CA . ARG A 1 93 ? 5.238 -2.841 -1.644 1.00 86.94 93 ARG A CA 1
ATOM 740 C C . ARG A 1 93 ? 6.337 -2.762 -2.713 1.00 86.94 93 ARG A C 1
ATOM 742 O O . ARG A 1 93 ? 6.189 -2.077 -3.722 1.00 86.94 93 ARG A O 1
ATOM 749 N N . GLY A 1 94 ? 7.439 -3.486 -2.521 1.00 89.62 94 GLY A N 1
ATOM 750 C CA . GLY A 1 94 ? 8.552 -3.519 -3.472 1.00 89.62 94 GLY A CA 1
ATOM 751 C C . GLY A 1 94 ? 8.385 -4.589 -4.536 1.00 89.62 94 GLY A C 1
ATOM 752 O O . GLY A 1 94 ? 8.485 -5.783 -4.246 1.00 89.62 94 GLY A O 1
ATOM 753 N N . LYS A 1 95 ? 8.235 -4.188 -5.805 1.00 92.62 95 LYS A N 1
ATOM 754 C CA . LYS A 1 95 ? 8.098 -5.155 -6.914 1.00 92.62 95 LYS A CA 1
ATOM 755 C C . LYS A 1 95 ? 9.331 -6.030 -7.082 1.00 92.62 95 LYS A C 1
ATOM 757 O O . LYS A 1 95 ? 9.212 -7.155 -7.558 1.00 92.62 95 LYS A O 1
ATOM 762 N N . ASP A 1 96 ? 10.513 -5.541 -6.727 1.00 94.94 96 ASP A N 1
ATOM 763 C CA . ASP A 1 96 ? 11.727 -6.346 -6.761 1.00 94.94 96 ASP A CA 1
ATOM 764 C C . ASP A 1 96 ? 11.761 -7.358 -5.612 1.00 94.94 96 ASP A C 1
ATOM 766 O O . ASP A 1 96 ? 12.060 -8.526 -5.859 1.00 94.94 96 ASP A O 1
ATOM 770 N N . LEU A 1 97 ? 11.434 -6.938 -4.387 1.00 94.56 97 LEU A N 1
ATOM 771 C CA . LEU A 1 97 ? 11.445 -7.780 -3.194 1.00 94.56 97 LEU A CA 1
ATOM 772 C C . LEU A 1 97 ? 10.386 -8.879 -3.289 1.00 94.56 97 LEU A C 1
ATOM 774 O O . LEU A 1 97 ? 10.723 -10.056 -3.149 1.00 94.56 97 LEU A O 1
ATOM 778 N N . SER A 1 98 ? 9.157 -8.517 -3.662 1.00 95.81 98 SER A N 1
ATOM 779 C CA . SER A 1 98 ? 8.082 -9.464 -3.967 1.00 95.81 98 SER A CA 1
ATOM 780 C C . SER A 1 98 ? 8.511 -10.485 -5.018 1.00 95.81 98 SER A C 1
ATOM 782 O O . SER A 1 98 ? 8.411 -11.690 -4.798 1.00 95.81 98 SER A O 1
ATOM 784 N N . LYS A 1 99 ? 9.062 -10.037 -6.155 1.00 97.00 99 LYS A N 1
ATOM 785 C CA . LYS A 1 99 ? 9.489 -10.952 -7.226 1.00 97.00 99 LYS A CA 1
ATOM 786 C C . LYS A 1 99 ? 10.665 -11.835 -6.812 1.00 97.00 99 LYS A C 1
ATOM 788 O O . LYS A 1 99 ? 10.708 -12.994 -7.220 1.00 97.00 99 LYS A O 1
ATOM 793 N N . LYS A 1 100 ? 11.617 -11.325 -6.022 1.00 96.56 100 LYS A N 1
ATOM 794 C CA . LYS A 1 100 ? 12.722 -12.125 -5.459 1.00 96.56 100 LYS A CA 1
ATOM 795 C C . LYS A 1 100 ? 12.177 -13.225 -4.551 1.00 96.56 100 LYS A C 1
ATOM 797 O O . LYS A 1 100 ? 12.580 -14.374 -4.717 1.00 96.56 100 LYS A O 1
ATOM 802 N N . LEU A 1 101 ? 11.249 -12.888 -3.655 1.00 97.06 101 LEU A N 1
ATOM 803 C CA . LEU A 1 101 ? 10.631 -13.837 -2.729 1.00 97.06 101 LEU A CA 1
ATOM 804 C C . LEU A 1 101 ? 9.830 -14.914 -3.473 1.00 97.06 101 LEU A C 1
ATOM 806 O O . LEU A 1 101 ? 10.056 -16.104 -3.267 1.00 97.06 101 LEU A O 1
ATOM 810 N N . LEU A 1 102 ? 8.956 -14.510 -4.396 1.00 97.81 102 LEU A N 1
ATOM 811 C CA . LEU A 1 102 ? 8.177 -15.440 -5.218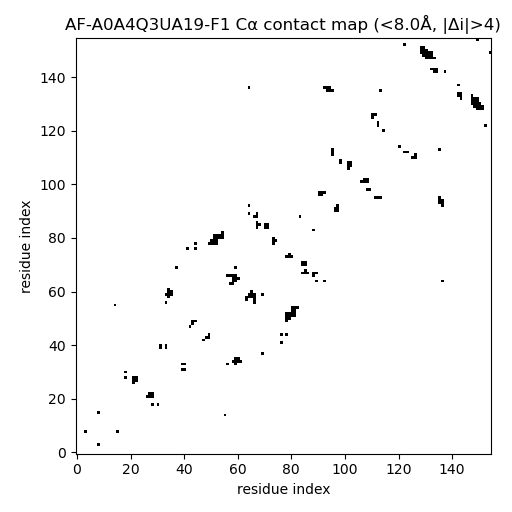 1.00 97.81 102 LEU A CA 1
ATOM 812 C C . LEU A 1 102 ? 9.087 -16.378 -6.019 1.00 97.81 102 LEU A C 1
ATOM 814 O O . LEU A 1 102 ? 8.908 -17.595 -5.993 1.00 97.81 102 LEU A O 1
ATOM 818 N N . LYS A 1 103 ? 10.128 -15.829 -6.657 1.00 96.94 103 LYS A N 1
ATOM 819 C CA . LYS A 1 103 ? 11.103 -16.624 -7.410 1.00 96.94 103 LYS A CA 1
ATOM 820 C C . LYS A 1 103 ? 11.867 -17.609 -6.523 1.00 96.94 103 LYS A C 1
ATOM 822 O O . LYS A 1 103 ? 12.103 -18.734 -6.961 1.00 96.94 103 LYS A O 1
ATOM 827 N N . TYR A 1 104 ? 12.250 -17.215 -5.306 1.00 97.69 104 TYR A N 1
ATOM 828 C CA . TYR A 1 104 ? 12.890 -18.109 -4.332 1.00 97.69 104 TYR A CA 1
ATOM 829 C C . TYR A 1 104 ? 12.003 -19.327 -4.030 1.00 97.69 104 TYR A C 1
ATOM 831 O O . TYR A 1 104 ? 12.480 -20.460 -4.051 1.00 97.69 104 TYR A O 1
ATOM 839 N N . HIS A 1 105 ? 10.694 -19.109 -3.886 1.00 98.00 105 HIS A N 1
ATOM 840 C CA . HIS A 1 105 ? 9.692 -20.167 -3.720 1.00 98.00 105 HIS A CA 1
ATOM 841 C C . HIS A 1 105 ? 9.229 -20.817 -5.036 1.00 98.00 105 HIS A C 1
ATOM 843 O O . HIS A 1 105 ? 8.243 -21.549 -5.044 1.00 98.00 105 HIS A O 1
ATOM 849 N N . ARG A 1 106 ? 9.946 -20.599 -6.148 1.00 98.12 106 ARG A N 1
ATOM 850 C CA . ARG A 1 106 ? 9.659 -21.173 -7.477 1.00 98.12 106 ARG A CA 1
ATOM 851 C C . ARG A 1 106 ? 8.291 -20.782 -8.053 1.00 98.12 106 ARG A C 1
ATOM 853 O O . ARG A 1 106 ? 7.812 -21.436 -8.976 1.00 98.12 106 ARG A O 1
ATOM 860 N N . VAL A 1 107 ? 7.694 -19.693 -7.570 1.00 98.31 107 VAL A N 1
ATOM 861 C CA . VAL A 1 107 ? 6.511 -19.089 -8.189 1.00 98.31 107 VAL A CA 1
ATOM 862 C C . VAL A 1 107 ? 6.966 -18.278 -9.412 1.00 98.31 107 VAL A C 1
ATOM 864 O O . VAL A 1 107 ? 7.865 -17.437 -9.281 1.00 98.31 107 VAL A O 1
ATOM 867 N N . PRO A 1 108 ? 6.396 -18.517 -10.610 1.00 97.62 108 PRO A N 1
ATOM 868 C CA . PRO A 1 108 ? 6.781 -17.794 -11.816 1.00 97.62 108 PRO A CA 1
ATOM 869 C C . PRO A 1 108 ? 6.563 -16.285 -11.679 1.00 97.62 108 PRO A C 1
ATOM 871 O O . PRO A 1 108 ? 5.493 -15.824 -11.292 1.00 97.62 108 PRO A O 1
ATOM 874 N N . VAL A 1 109 ? 7.579 -15.507 -12.047 1.00 96.88 109 VAL A N 1
ATOM 875 C CA . VAL A 1 109 ? 7.511 -14.044 -12.128 1.00 96.88 109 VAL A CA 1
ATOM 876 C C . VAL A 1 109 ? 8.228 -13.559 -13.387 1.00 96.88 109 VAL A C 1
ATOM 878 O O . VAL A 1 109 ? 9.198 -14.199 -13.811 1.00 96.88 109 VAL A O 1
ATOM 881 N N . PRO A 1 110 ? 7.831 -12.412 -13.971 1.00 95.31 110 PRO A N 1
ATOM 882 C CA . PRO A 1 110 ? 8.558 -11.833 -15.092 1.00 95.31 110 PRO A CA 1
ATOM 883 C C . PRO A 1 110 ? 10.020 -11.574 -14.728 1.00 95.31 110 PRO A C 1
ATOM 885 O O . PRO A 1 110 ? 10.327 -11.026 -13.662 1.00 95.31 110 PRO A O 1
ATOM 888 N N . ALA A 1 111 ? 10.929 -11.931 -15.635 1.00 95.88 111 ALA A N 1
ATOM 889 C CA . ALA A 1 111 ? 12.327 -11.559 -15.511 1.00 95.88 111 ALA A CA 1
ATOM 890 C C . ALA A 1 111 ? 12.432 -10.028 -15.424 1.00 95.88 111 ALA A C 1
ATOM 892 O O . ALA A 1 111 ? 11.844 -9.311 -16.224 1.00 95.88 111 ALA A O 1
ATOM 893 N N . PHE A 1 112 ? 13.178 -9.523 -14.442 1.00 96.75 112 PHE A N 1
ATOM 894 C CA . PHE A 1 112 ? 13.279 -8.082 -14.209 1.00 96.75 112 PHE A CA 1
ATOM 895 C C . PHE A 1 112 ? 14.710 -7.663 -13.863 1.00 96.75 112 PHE A C 1
ATOM 897 O O . PHE A 1 112 ? 15.560 -8.512 -13.561 1.00 96.75 112 PHE A O 1
ATOM 904 N N . ALA A 1 113 ? 14.959 -6.359 -13.912 1.00 96.19 113 ALA A N 1
ATOM 905 C CA . ALA A 1 113 ? 16.132 -5.677 -13.378 1.00 96.19 113 ALA A CA 1
ATOM 906 C C . ALA A 1 113 ? 15.677 -4.353 -12.744 1.00 96.19 113 ALA A C 1
ATOM 908 O O . ALA A 1 113 ? 14.613 -3.846 -13.094 1.00 96.19 113 ALA A O 1
ATOM 909 N N . VAL A 1 114 ? 16.456 -3.830 -11.797 1.00 95.81 114 VAL A N 1
ATOM 910 C CA . VAL A 1 114 ? 16.209 -2.534 -11.149 1.00 95.81 114 VAL A CA 1
ATOM 911 C C . VAL A 1 114 ? 17.329 -1.592 -11.560 1.00 95.81 114 VAL A C 1
ATOM 913 O O . VAL A 1 114 ? 18.499 -1.973 -11.504 1.00 95.81 114 VAL A O 1
ATOM 916 N N . PHE A 1 115 ? 16.967 -0.378 -11.960 1.00 94.56 115 PHE A N 1
ATOM 917 C CA . PHE A 1 115 ? 17.904 0.651 -12.391 1.00 94.56 115 PHE A CA 1
ATOM 918 C C . PHE A 1 115 ? 17.787 1.854 -11.447 1.00 94.56 115 PHE A C 1
ATOM 920 O O . PHE A 1 115 ? 16.748 2.510 -11.443 1.00 94.56 115 PHE A O 1
ATOM 927 N N . PRO A 1 116 ? 18.803 2.122 -10.606 1.00 93.25 116 PRO A N 1
ATOM 928 C CA . PRO A 1 116 ? 18.794 3.283 -9.722 1.00 93.25 116 PRO A CA 1
ATOM 929 C C . PRO A 1 116 ? 18.900 4.598 -10.500 1.00 93.25 116 PRO A C 1
ATOM 931 O O . PRO A 1 116 ? 19.603 4.675 -11.510 1.00 93.25 116 PRO A O 1
ATOM 934 N N . ILE A 1 117 ? 18.268 5.649 -9.975 1.00 91.25 117 ILE A N 1
ATOM 935 C CA . ILE A 1 117 ? 18.380 7.010 -10.512 1.00 91.25 117 ILE A CA 1
ATOM 936 C C . ILE A 1 117 ? 19.854 7.450 -10.515 1.00 91.25 117 ILE A C 1
ATOM 938 O O . ILE A 1 117 ? 20.612 7.162 -9.586 1.00 91.25 117 ILE A O 1
ATOM 942 N N . GLY A 1 118 ? 20.277 8.120 -11.590 1.00 93.56 118 GLY A N 1
ATOM 943 C CA . GLY A 1 118 ? 21.640 8.643 -11.741 1.00 93.56 118 GLY A CA 1
ATOM 944 C C . GLY A 1 118 ? 22.712 7.587 -12.042 1.00 93.56 118 GLY A C 1
ATOM 945 O O . GLY A 1 118 ? 23.902 7.904 -12.045 1.00 93.56 118 GLY A O 1
ATOM 946 N N . LYS A 1 119 ? 22.334 6.328 -12.295 1.00 94.06 119 LYS A N 1
ATOM 947 C CA . LYS A 1 119 ? 23.262 5.269 -12.716 1.00 94.06 119 LYS A CA 1
ATOM 948 C C . LYS A 1 119 ? 23.059 4.923 -14.187 1.00 94.06 119 LYS A C 1
ATOM 950 O O . LYS A 1 119 ? 21.945 4.942 -14.698 1.00 94.06 119 LYS A O 1
ATOM 955 N N . LYS A 1 120 ? 24.154 4.562 -14.865 1.00 92.25 120 LYS A N 1
ATOM 956 C CA . LYS A 1 120 ? 24.101 4.108 -16.258 1.00 92.25 120 LYS A CA 1
ATOM 957 C C . LYS A 1 120 ? 23.255 2.838 -16.359 1.00 92.25 120 LYS A C 1
ATOM 959 O O . LYS A 1 120 ? 23.548 1.839 -15.701 1.00 92.25 120 LYS A O 1
ATOM 964 N N . VAL A 1 121 ? 22.242 2.875 -17.217 1.00 93.38 121 VAL A N 1
ATOM 965 C CA . VAL A 1 121 ? 21.393 1.723 -17.520 1.00 93.38 121 VAL A CA 1
ATOM 966 C C . VAL A 1 121 ? 22.176 0.747 -18.398 1.00 93.38 121 VAL A C 1
ATOM 968 O O . VAL A 1 121 ? 22.748 1.120 -19.420 1.00 93.38 121 VAL A O 1
ATOM 971 N N . ARG A 1 122 ? 22.234 -0.522 -17.983 1.00 93.94 122 ARG A N 1
ATOM 972 C CA . ARG A 1 122 ? 22.751 -1.625 -18.802 1.00 93.94 122 ARG A CA 1
ATOM 973 C C . ARG A 1 122 ? 21.803 -2.807 -18.684 1.00 93.94 122 ARG A C 1
ATOM 975 O O . ARG A 1 122 ? 21.791 -3.491 -17.658 1.00 93.94 122 ARG A O 1
ATOM 982 N N . ARG A 1 123 ? 21.012 -3.052 -19.728 1.00 94.94 123 ARG A N 1
ATOM 983 C CA . ARG A 1 123 ? 20.053 -4.156 -19.758 1.00 94.94 123 ARG A CA 1
ATOM 984 C C . ARG A 1 123 ? 20.781 -5.506 -19.678 1.00 94.94 123 ARG A C 1
ATOM 986 O O . ARG A 1 123 ? 21.668 -5.786 -20.487 1.00 94.94 123 ARG A O 1
ATOM 993 N N . PRO A 1 124 ? 20.413 -6.389 -18.735 1.00 95.62 124 PRO A N 1
ATOM 994 C CA . PRO A 1 124 ? 20.899 -7.762 -18.743 1.00 95.62 124 PRO A CA 1
ATOM 995 C C . PRO A 1 124 ? 20.428 -8.497 -20.004 1.00 95.62 124 PRO A C 1
ATOM 997 O O . PRO A 1 124 ? 19.241 -8.473 -20.315 1.00 95.62 124 PRO A O 1
ATOM 1000 N N . GLY A 1 125 ? 21.312 -9.243 -20.673 1.00 95.00 125 GLY A N 1
ATOM 1001 C CA . GLY A 1 125 ? 20.992 -9.928 -21.941 1.00 95.00 125 GLY A CA 1
ATOM 1002 C C . GLY A 1 125 ? 19.847 -10.955 -21.877 1.00 95.00 125 GLY A C 1
ATOM 1003 O O . GLY A 1 125 ? 19.307 -11.337 -22.919 1.00 95.00 125 GLY A O 1
ATOM 1004 N N . ARG A 1 126 ? 19.455 -11.372 -20.662 1.00 95.56 126 ARG A N 1
ATOM 1005 C CA . ARG A 1 126 ? 18.286 -12.227 -20.385 1.00 95.56 126 ARG A CA 1
ATOM 1006 C C . ARG A 1 126 ? 16.936 -11.513 -20.515 1.00 95.56 126 ARG A C 1
ATOM 1008 O O . ARG A 1 126 ? 15.918 -12.188 -20.576 1.00 95.56 126 ARG A O 1
ATOM 1015 N N . LEU A 1 127 ? 16.909 -10.181 -20.493 1.00 96.94 127 LEU A N 1
ATOM 1016 C CA . LEU A 1 127 ? 15.694 -9.397 -20.711 1.00 96.94 127 LEU A CA 1
ATOM 1017 C C . LEU A 1 127 ? 15.572 -9.120 -22.207 1.00 96.94 127 LEU A C 1
ATOM 1019 O O . LEU A 1 127 ? 16.437 -8.453 -22.772 1.00 96.94 127 LEU A O 1
ATOM 1023 N N . LYS A 1 128 ? 14.547 -9.675 -22.852 1.00 96.50 128 LYS A N 1
ATOM 1024 C CA . LYS A 1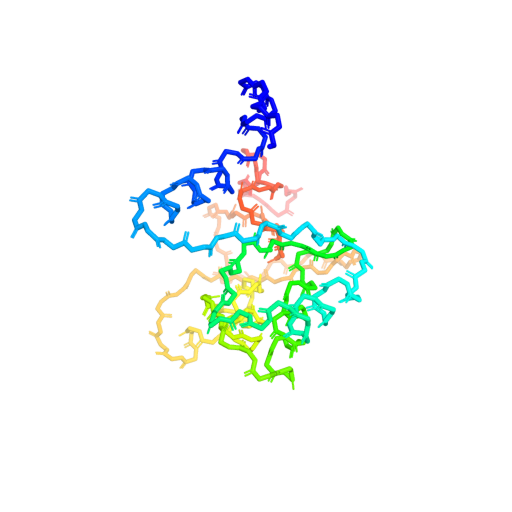 128 ? 14.283 -9.501 -24.286 1.00 96.50 128 LYS A CA 1
ATOM 1025 C C . LYS A 1 128 ? 13.145 -8.508 -24.480 1.00 96.50 128 LYS A C 1
ATOM 1027 O O . LYS A 1 128 ? 12.245 -8.466 -23.652 1.00 96.50 128 LYS A O 1
ATOM 1032 N N . PHE A 1 129 ? 13.223 -7.730 -25.552 1.00 96.69 129 PHE A N 1
ATOM 1033 C CA . PHE A 1 129 ? 12.175 -6.791 -25.932 1.00 96.69 129 PHE A CA 1
ATOM 1034 C C . PHE A 1 129 ? 10.924 -7.517 -26.464 1.00 96.69 129 PHE A C 1
ATOM 1036 O O . PHE A 1 129 ? 11.063 -8.634 -26.974 1.00 96.69 129 PHE A O 1
ATOM 1043 N N . PRO A 1 130 ? 9.732 -6.896 -26.366 1.00 96.75 130 PRO A N 1
ATOM 1044 C CA . PRO A 1 130 ? 9.465 -5.619 -25.689 1.00 96.75 130 PRO A CA 1
ATOM 1045 C C . PRO A 1 130 ? 9.554 -5.739 -24.157 1.00 96.75 130 PRO A C 1
ATOM 1047 O O . PRO A 1 130 ? 9.311 -6.803 -23.584 1.00 96.75 130 PRO A O 1
ATOM 1050 N N . LEU A 1 131 ? 9.921 -4.648 -23.483 1.00 96.88 131 LEU A N 1
ATOM 1051 C CA . LEU A 1 131 ? 9.986 -4.564 -22.018 1.00 96.88 131 LEU A CA 1
ATOM 1052 C C . LEU A 1 131 ? 9.059 -3.467 -21.496 1.00 96.88 131 LEU A C 1
ATOM 1054 O O . LEU A 1 131 ? 8.788 -2.499 -22.192 1.00 96.88 131 LEU A O 1
ATOM 1058 N N . ILE A 1 132 ? 8.617 -3.608 -20.244 1.00 96.38 132 ILE A N 1
ATOM 1059 C CA . ILE A 1 132 ? 7.865 -2.569 -19.532 1.00 96.38 132 ILE A CA 1
ATOM 1060 C C . ILE A 1 132 ? 8.769 -1.937 -18.473 1.00 96.38 132 ILE A C 1
ATOM 1062 O O . ILE A 1 132 ? 9.219 -2.620 -17.545 1.00 96.38 132 ILE A O 1
ATOM 1066 N N . VAL A 1 133 ? 8.993 -0.630 -18.587 1.00 94.94 133 VAL A N 1
ATOM 1067 C CA . VAL A 1 133 ? 9.649 0.208 -17.579 1.00 94.94 133 VAL A CA 1
ATOM 1068 C C . VAL A 1 133 ? 8.586 0.778 -16.648 1.00 94.94 133 VAL A C 1
ATOM 1070 O O . VAL A 1 133 ? 7.625 1.400 -17.085 1.00 94.94 133 VAL A O 1
ATOM 1073 N N . LYS A 1 134 ? 8.740 0.566 -15.343 1.00 94.25 134 LYS A N 1
ATOM 1074 C CA . LYS A 1 134 ? 7.813 1.099 -14.340 1.00 94.25 134 LYS A CA 1
ATOM 1075 C C . LYS A 1 134 ? 8.533 1.433 -13.045 1.00 94.25 134 LYS A C 1
ATOM 1077 O O . LYS A 1 134 ? 9.566 0.828 -12.747 1.00 94.25 134 LYS A O 1
ATOM 1082 N N . SER A 1 135 ? 7.949 2.332 -12.255 1.00 92.69 135 SER A N 1
ATOM 1083 C CA . SER A 1 135 ? 8.454 2.619 -10.915 1.00 92.69 135 SER A CA 1
ATOM 1084 C C . SER A 1 135 ? 8.427 1.370 -10.029 1.00 92.69 135 SER A C 1
ATOM 1086 O O . SER A 1 135 ? 7.519 0.523 -10.084 1.00 92.69 135 SER A O 1
ATOM 1088 N N . LEU A 1 136 ? 9.463 1.267 -9.198 1.00 92.00 136 LEU A N 1
ATOM 1089 C CA . LEU A 1 136 ? 9.635 0.171 -8.262 1.00 92.00 136 LEU A CA 1
ATOM 1090 C C . LEU A 1 136 ? 8.532 0.162 -7.197 1.00 92.00 136 LEU A C 1
A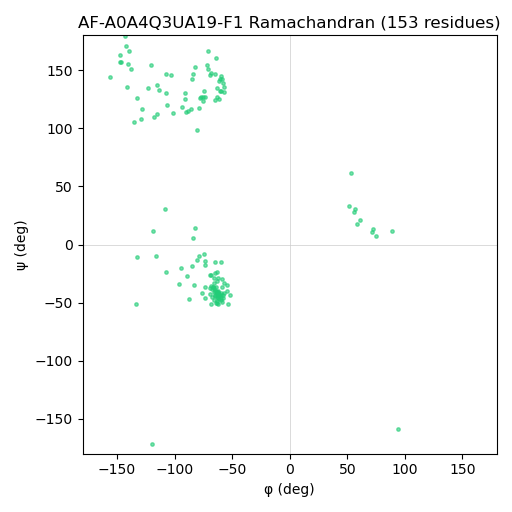TOM 1092 O O . LEU A 1 136 ? 7.994 -0.909 -6.907 1.00 92.00 136 LEU A O 1
ATOM 1096 N N . TRP A 1 137 ? 8.158 1.346 -6.708 1.00 87.62 137 TRP A N 1
ATOM 1097 C CA . TRP A 1 137 ? 7.306 1.531 -5.530 1.00 87.62 137 TRP A CA 1
ATOM 1098 C C . TRP A 1 137 ? 5.887 2.004 -5.859 1.00 87.62 137 TRP A C 1
ATOM 1100 O O . TRP A 1 137 ? 4.980 1.676 -5.110 1.00 87.62 137 TRP A O 1
ATOM 1110 N N . GLU A 1 138 ? 5.666 2.655 -7.008 1.00 87.38 138 GLU A N 1
ATOM 1111 C CA . GLU A 1 138 ? 4.327 3.169 -7.352 1.00 87.38 138 GLU A CA 1
ATOM 1112 C C . GLU A 1 138 ? 3.308 2.071 -7.661 1.00 87.38 138 GLU A C 1
ATOM 1114 O O . GLU A 1 138 ? 3.642 1.058 -8.290 1.00 87.38 138 GLU A O 1
ATOM 1119 N N . ASP A 1 139 ? 2.052 2.301 -7.296 1.00 82.88 139 ASP A N 1
ATOM 1120 C CA . ASP A 1 139 ? 0.925 1.418 -7.601 1.00 82.88 139 ASP A CA 1
ATOM 1121 C C . ASP A 1 139 ? -0.143 2.131 -8.451 1.00 82.88 139 ASP A C 1
ATOM 1123 O O . ASP A 1 139 ? 0.110 3.201 -9.000 1.00 82.88 139 ASP A O 1
ATOM 1127 N N . ALA A 1 140 ? -1.302 1.504 -8.659 1.00 82.31 140 ALA A N 1
ATOM 1128 C CA . ALA A 1 140 ? -2.431 2.038 -9.427 1.00 82.31 140 ALA A CA 1
ATOM 1129 C C . ALA A 1 140 ? -2.071 2.441 -10.873 1.00 82.31 140 ALA A C 1
ATOM 1131 O O . ALA A 1 140 ? -2.691 3.309 -11.480 1.00 82.31 140 ALA A O 1
ATOM 1132 N N . SER A 1 141 ? -1.054 1.786 -11.445 1.00 84.56 141 SER A N 1
ATOM 1133 C CA . SER A 1 141 ? -0.461 2.134 -12.747 1.00 84.56 141 SER A CA 1
ATOM 1134 C C . SER A 1 141 ? 0.102 3.560 -12.833 1.00 84.56 141 SER A C 1
ATOM 1136 O O . SER A 1 141 ? 0.389 4.035 -13.934 1.00 84.56 141 SER A O 1
ATOM 1138 N N . LEU A 1 142 ? 0.336 4.221 -11.696 1.00 85.50 142 LEU A N 1
ATOM 1139 C CA . LEU A 1 142 ? 0.973 5.528 -11.660 1.00 85.50 142 LEU A CA 1
ATOM 1140 C C . LEU A 1 142 ? 2.385 5.442 -12.259 1.00 85.50 142 LEU A C 1
ATOM 1142 O O . LEU A 1 142 ? 3.165 4.524 -11.982 1.00 85.50 142 LEU A O 1
ATOM 1146 N N . GLY A 1 143 ? 2.694 6.384 -13.151 1.00 86.19 143 GLY A N 1
ATOM 1147 C CA . GLY A 1 143 ? 3.958 6.406 -13.888 1.00 86.19 143 GLY A CA 1
ATOM 1148 C C . GLY A 1 143 ? 4.092 5.330 -14.974 1.00 86.19 143 GLY A C 1
ATOM 1149 O O . GLY A 1 143 ? 5.203 5.109 -15.458 1.00 86.19 143 GLY A O 1
ATOM 1150 N N . ILE A 1 144 ? 3.004 4.653 -15.364 1.00 92.44 144 ILE A N 1
ATOM 1151 C CA . ILE A 1 144 ? 2.971 3.748 -16.522 1.00 92.44 144 ILE A CA 1
ATOM 1152 C C . ILE A 1 144 ? 2.180 4.399 -17.658 1.00 92.44 144 ILE A C 1
ATOM 1154 O O . ILE A 1 144 ? 1.054 4.850 -17.470 1.00 92.44 144 ILE A O 1
ATOM 1158 N N . ALA A 1 145 ? 2.756 4.407 -18.857 1.00 93.12 145 ALA A N 1
ATOM 1159 C CA . ALA A 1 145 ? 2.121 4.900 -20.077 1.00 93.12 145 ALA A CA 1
ATOM 1160 C C . ALA A 1 145 ? 2.515 4.031 -21.282 1.00 93.12 145 ALA A C 1
ATOM 1162 O O . ALA A 1 145 ? 3.323 3.116 -21.157 1.00 93.12 145 ALA A O 1
ATOM 1163 N N . GLN A 1 146 ? 2.013 4.336 -22.482 1.00 93.12 146 GLN A N 1
ATOM 1164 C CA . GLN A 1 146 ? 2.495 3.674 -23.708 1.00 93.12 146 GLN A CA 1
ATOM 1165 C C . GLN A 1 146 ? 4.014 3.839 -23.895 1.00 93.12 146 GLN A C 1
ATOM 1167 O O . GLN A 1 146 ? 4.685 2.913 -24.333 1.00 93.12 146 GLN A O 1
ATOM 1172 N N . ALA A 1 147 ? 4.573 4.973 -23.458 1.00 92.94 147 ALA A N 1
ATOM 1173 C CA . ALA A 1 147 ? 6.016 5.220 -23.441 1.00 92.94 147 ALA A CA 1
ATOM 1174 C C . ALA A 1 147 ? 6.801 4.295 -22.487 1.00 92.94 147 ALA A C 1
ATOM 1176 O O . ALA A 1 147 ? 8.017 4.200 -22.592 1.00 92.94 147 ALA A O 1
ATOM 1177 N N . SER A 1 148 ? 6.125 3.598 -21.569 1.00 95.06 148 SER A N 1
ATOM 1178 C CA . SER A 1 148 ? 6.744 2.589 -20.706 1.00 95.06 148 SER A CA 1
ATOM 1179 C C . SER A 1 148 ? 7.077 1.297 -21.446 1.00 95.06 148 SER A C 1
ATOM 1181 O O . SER A 1 148 ? 7.796 0.468 -20.891 1.00 95.06 148 SER A O 1
ATOM 1183 N N . ILE A 1 149 ? 6.547 1.090 -22.655 1.00 96.31 149 ILE A N 1
ATOM 1184 C CA . ILE A 1 149 ? 6.900 -0.044 -23.507 1.00 96.31 149 ILE A CA 1
ATOM 1185 C C . ILE A 1 149 ? 8.140 0.344 -24.310 1.00 96.31 149 ILE A C 1
ATOM 1187 O O . ILE A 1 149 ? 8.110 1.278 -25.110 1.00 96.31 149 ILE A O 1
ATOM 1191 N N . VAL A 1 150 ? 9.235 -0.376 -24.084 1.00 96.25 150 VAL A N 1
ATOM 1192 C CA . VAL A 1 150 ? 10.513 -0.138 -24.758 1.00 96.25 150 VAL A CA 1
ATOM 1193 C C . VAL A 1 150 ? 10.882 -1.328 -25.634 1.00 96.25 150 VAL A C 1
ATOM 1195 O O . VAL A 1 150 ? 10.743 -2.485 -25.228 1.00 96.25 150 VAL A O 1
ATOM 1198 N N . ASP A 1 151 ? 11.374 -1.023 -26.832 1.00 97.06 151 ASP A N 1
ATOM 1199 C CA . ASP A 1 151 ? 11.748 -2.003 -27.860 1.00 97.06 151 ASP A CA 1
ATOM 1200 C C . ASP A 1 151 ? 13.250 -1.981 -28.183 1.00 97.06 151 ASP A C 1
ATOM 1202 O O . ASP A 1 151 ? 13.743 -2.849 -28.904 1.00 97.06 151 ASP A O 1
ATOM 1206 N N . THR A 1 152 ? 13.978 -0.984 -27.667 1.00 95.00 152 THR A N 1
ATOM 1207 C CA . THR A 1 152 ? 15.423 -0.798 -27.858 1.00 95.00 152 THR A CA 1
ATOM 1208 C C . THR A 1 152 ? 16.074 -0.288 -26.568 1.00 95.00 152 THR A C 1
ATOM 1210 O O . THR A 1 152 ? 15.375 0.006 -25.601 1.00 95.00 152 THR A O 1
ATOM 1213 N N . ASP A 1 153 ? 17.409 -0.244 -26.515 1.00 93.19 153 ASP A N 1
ATOM 1214 C CA . ASP A 1 153 ? 18.152 0.195 -25.321 1.00 93.19 153 ASP A CA 1
ATOM 1215 C C . ASP A 1 153 ? 18.238 1.733 -25.196 1.00 93.19 153 ASP A C 1
ATOM 1217 O O . ASP A 1 153 ? 18.630 2.241 -24.147 1.00 93.19 153 ASP A O 1
ATOM 1221 N N . GLU A 1 154 ? 17.906 2.469 -26.262 1.00 88.88 154 GLU A N 1
ATOM 1222 C CA . GLU A 1 154 ? 17.910 3.938 -26.326 1.00 88.88 154 GLU A CA 1
ATOM 1223 C C . GLU A 1 154 ? 16.613 4.575 -25.806 1.00 88.88 154 GLU A C 1
ATOM 1225 O O . GLU A 1 154 ? 16.606 5.774 -25.521 1.00 88.88 154 GLU A O 1
ATOM 1230 N N . LYS A 1 155 ? 15.531 3.792 -25.724 1.00 79.12 155 LYS A N 1
ATOM 1231 C CA . LYS A 1 155 ? 14.245 4.183 -25.132 1.00 79.12 155 LYS A CA 1
ATOM 1232 C C . LYS A 1 155 ? 14.203 3.801 -23.65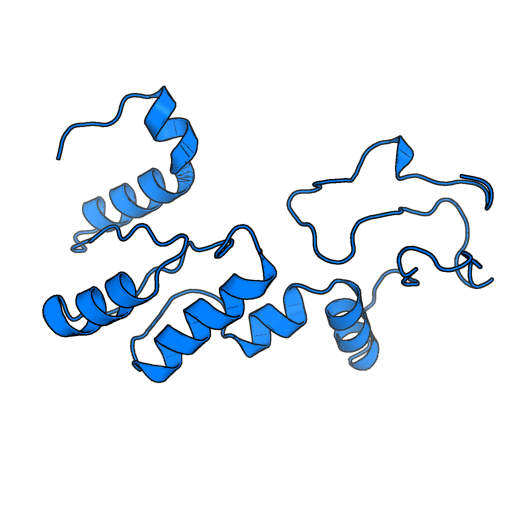4 1.00 79.12 155 LYS A C 1
ATOM 1234 O O . LYS A 1 155 ? 13.709 4.631 -22.864 1.00 79.12 155 LYS A O 1
#

pLDDT: mean 92.31, std 8.93, range [45.53, 98.38]

Solvent-accessible surface area (backbone atoms only — not comparable to full-atom values): 9836 Å² total; per-residue (Å²): 131,85,83,71,53,74,70,60,39,59,79,42,34,68,62,49,53,51,53,52,51,43,42,76,73,71,44,92,81,83,89,78,93,67,51,83,62,65,62,67,58,54,50,44,50,72,74,68,54,63,86,56,44,83,66,81,72,64,42,34,73,89,32,57,77,42,31,31,56,55,50,41,48,37,58,75,70,68,48,50,62,52,82,73,53,37,67,52,40,61,41,60,52,31,55,65,56,34,43,50,53,37,45,73,74,70,41,90,65,83,86,82,86,86,80,62,88,98,53,89,85,74,85,59,87,87,64,63,70,72,39,80,55,64,58,60,67,59,58,96,62,51,82,55,54,81,85,23,55,29,78,57,96,90,104

Sequence (155 aa):
MAELSEEEAYVWKTEYDVSKTLKSNGHEVRMLGVQTELAPIRDAVEEWKPDIVFNMLEEFHGESLYAQNVVALLELLRVPYTGCNPRGLMLARGKDLSKKLLKYHRVPVPAFAVFPIGKKVRRPGRLKFPLIVKSLWEDASLGIAQASIVDTDEK

Mean predicted aligned error: 5.42 Å

Secondary structure (DSSP, 8-state):
-PPPPHHHHHHTHHHHHHHHHHHHTT--------SS-SHHHHHHHHHT--S-B------BTTBGGGHHHHHHHHHHTT--BSS--HHHHHHHH-HHHHHHHHHHTT----------TTS-----TT-PSSEE---SS--TTTT--GGGEESSS--

Foldseek 3Di:
DDDDDPVRCVVCVVVCVVQVVCVVVPDDDDDDDAAEDLVSVVCCCVPVVDQEAEDPDQDHVPHSLCSLVSLVVCVVSVHHYDDDHSVRCNCPQFPVSVCVVCVVVVNDDDDDDDDDPPDDDDDDPVDAPQDFDDDRRDDPCPRGDPVRGDHDPVD

Radius of gyration: 20.28 Å; Cα contacts (8 Å, |Δi|>4): 131; chains: 1; bounding box: 50×38×52 Å

Nearest PDB structures (foldseek):
  3r23-assembly1_B  TM=7.131E-01  e=1.435E-02  Bacillus anthracis str. Ames
  2pvp-assembly1_B  TM=7.692E-01  e=1.367E-01  Helicobacter pylori SS1
  2pvp-assembly1_A  TM=7.861E-01  e=5.424E-01  Helicobacter pylori SS1
  1bxr-assembly1_A  TM=6.599E-01  e=3.087E-01  Escherichia coli
  2pn1-assembly1_A-2  TM=6.676E-01  e=4.561E+00  Exiguobacterium sibiricum 255-15